Protein AF-A0A350EYE7-F1 (afdb_monomer)

Radius of gyration: 14.99 Å; Cα contacts (8 Å, |Δi|>4): 120; chains: 1; bounding box: 38×28×37 Å

Mean predicted aligned error: 4.59 Å

Foldseek 3Di:
DVFQEDEAEAEDPPQDDDDDDVVVVVVVVVVLVVVLSVQSCQVCPPQPNHHKYWYWYWDQDPPRDIDIDTDIPGPDDDPVCPVCPPPPPD

Nearest PDB structures (foldseek):
  4gcz-assembly1_A  TM=9.279E-01  e=1.491E-03  Bacillus subtilis subsp. subtilis str. 168
  8isj-assembly1_A  TM=7.514E-01  e=6.121E-02  Arabidopsis thaliana
  4r39-assembly4_D  TM=4.980E-01  e=4.081E-02  Erythrobacter litoralis HTCC2594
  4r39-assembly3_C  TM=5.253E-01  e=1.377E-01  Erythrobacter litoralis HTCC2594

Sequence (90 aa):
WKYVAELETDLDPQLPLVPCLPGEFNQVVLNLIVNASHAIADVVGDGTKGKGTIRISTRRAENDWVEIRIADTGSGIPADICNRIFDPFF

Secondary structure (DSSP, 8-state):
-TTSEEEEEEE-TTPPP----HHHHHHHHHHHHHHHHHHHHHHHTTTTT--EEEEEEEEE-STT-EEEEEEE-SS---TTTGGGTTSTT-

Structure (mmCIF, N/CA/C/O backbone):
data_AF-A0A350EYE7-F1
#
_entry.id   AF-A0A350EYE7-F1
#
loop_
_atom_site.group_PDB
_atom_site.id
_atom_site.type_symbol
_atom_site.label_atom_id
_atom_site.label_alt_id
_atom_site.label_comp_id
_atom_site.label_asym_id
_atom_site.label_entity_id
_atom_site.label_seq_id
_atom_site.pdbx_PDB_ins_code
_atom_site.Cartn_x
_atom_site.Cartn_y
_atom_site.Cartn_z
_atom_site.occupancy
_atom_site.B_iso_or_equiv
_atom_site.auth_seq_id
_atom_site.auth_comp_id
_atom_site.auth_asym_id
_atom_site.auth_atom_id
_atom_site.pdbx_PDB_model_num
ATOM 1 N N . TRP A 1 1 ? -5.659 13.218 12.059 1.00 46.78 1 TRP A N 1
ATOM 2 C CA . TRP A 1 1 ? -5.133 12.568 10.841 1.00 46.78 1 TRP A CA 1
ATOM 3 C C . TRP A 1 1 ? -3.630 12.289 10.915 1.00 46.78 1 TRP A C 1
ATOM 5 O O . TRP A 1 1 ? -3.263 11.134 10.800 1.00 46.78 1 TRP A O 1
ATOM 15 N N . LYS A 1 2 ? -2.758 13.276 11.190 1.00 52.72 2 LYS A N 1
ATOM 16 C CA . LYS A 1 2 ? -1.280 13.128 11.123 1.00 52.72 2 LYS A CA 1
ATOM 17 C C . LYS A 1 2 ? -0.618 12.059 12.033 1.00 52.72 2 LYS A C 1
ATOM 19 O O . LYS A 1 2 ? 0.578 11.845 11.906 1.00 52.72 2 LYS A O 1
ATOM 24 N N . TYR A 1 3 ? -1.358 11.387 12.922 1.00 71.50 3 TYR A N 1
ATOM 25 C CA . TYR A 1 3 ? -0.817 10.384 13.859 1.00 71.50 3 TYR A CA 1
ATOM 26 C C . TYR A 1 3 ? -1.780 9.214 14.140 1.00 71.50 3 TYR A C 1
ATOM 28 O O . TYR A 1 3 ? -1.797 8.704 15.255 1.00 71.50 3 TYR A O 1
ATOM 36 N N . VAL A 1 4 ? -2.608 8.804 13.169 1.00 85.25 4 VAL A N 1
ATOM 37 C CA . VAL A 1 4 ? -3.546 7.671 13.359 1.00 85.25 4 VAL A CA 1
ATOM 38 C C . VAL A 1 4 ? -2.890 6.301 13.184 1.00 85.25 4 VAL A C 1
ATOM 40 O O . VAL A 1 4 ? -3.464 5.303 13.606 1.00 85.25 4 VAL A O 1
ATOM 43 N N . ALA A 1 5 ? -1.697 6.247 12.588 1.00 90.06 5 ALA A N 1
ATOM 44 C CA . ALA A 1 5 ? -1.007 5.003 12.284 1.00 90.06 5 ALA A CA 1
ATOM 45 C C . ALA A 1 5 ? 0.499 5.079 12.556 1.00 90.06 5 ALA A C 1
ATOM 47 O O . ALA A 1 5 ? 1.099 6.159 12.521 1.00 90.06 5 ALA A O 1
ATOM 48 N N . GLU A 1 6 ? 1.097 3.920 12.802 1.00 93.12 6 GLU A N 1
ATOM 49 C CA . GLU A 1 6 ? 2.541 3.697 12.757 1.00 93.12 6 GLU A CA 1
ATOM 50 C C . GLU A 1 6 ? 2.929 3.052 11.424 1.00 93.12 6 GLU A C 1
ATOM 52 O O . GLU A 1 6 ? 2.152 2.288 10.848 1.00 93.12 6 GLU A O 1
ATOM 57 N N . LEU A 1 7 ? 4.116 3.395 10.916 1.00 93.88 7 LEU A N 1
ATOM 58 C CA . LEU A 1 7 ? 4.637 2.860 9.662 1.00 93.88 7 LEU A CA 1
ATOM 59 C C . LEU A 1 7 ? 5.676 1.780 9.958 1.00 93.88 7 LEU A C 1
ATOM 61 O O . LEU A 1 7 ? 6.707 2.059 10.569 1.00 93.88 7 LEU A O 1
ATOM 65 N N . GLU A 1 8 ? 5.420 0.576 9.465 1.00 97.44 8 GLU A N 1
ATOM 66 C CA . GLU A 1 8 ? 6.354 -0.544 9.495 1.00 97.44 8 GLU A CA 1
ATOM 67 C C . GLU A 1 8 ? 6.848 -0.843 8.080 1.00 97.44 8 GLU A C 1
ATOM 69 O O . GLU A 1 8 ? 6.059 -0.881 7.132 1.00 97.44 8 GLU A O 1
ATOM 74 N N . THR A 1 9 ? 8.148 -1.093 7.929 1.00 97.81 9 THR A N 1
ATOM 75 C CA . THR A 1 9 ? 8.740 -1.436 6.633 1.00 97.81 9 THR A CA 1
ATOM 76 C C . THR A 1 9 ? 9.502 -2.749 6.705 1.00 97.81 9 THR A C 1
ATOM 78 O O . THR A 1 9 ? 10.349 -2.917 7.580 1.00 97.81 9 THR A O 1
ATOM 81 N N . ASP A 1 10 ? 9.245 -3.628 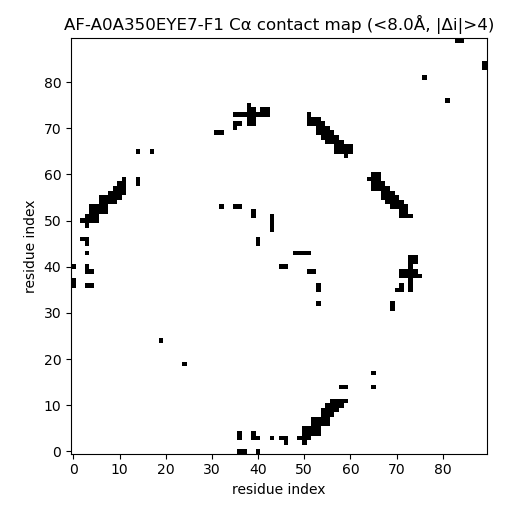5.745 1.00 98.00 10 ASP A N 1
ATOM 82 C CA . ASP A 1 10 ? 9.974 -4.878 5.522 1.00 98.00 10 ASP A CA 1
ATOM 83 C C . ASP A 1 10 ? 10.407 -4.932 4.052 1.00 98.00 10 ASP A C 1
ATOM 85 O O . ASP A 1 10 ? 9.700 -5.444 3.182 1.00 98.00 10 ASP A O 1
ATOM 89 N N . LEU A 1 11 ? 11.518 -4.256 3.755 1.00 97.69 11 LEU A N 1
ATOM 90 C CA . LEU A 1 11 ? 11.985 -4.043 2.388 1.00 97.69 11 LEU A CA 1
ATOM 91 C C . LEU A 1 11 ? 13.120 -5.014 2.078 1.00 97.69 11 LEU A C 1
ATOM 93 O O . LEU A 1 11 ? 14.175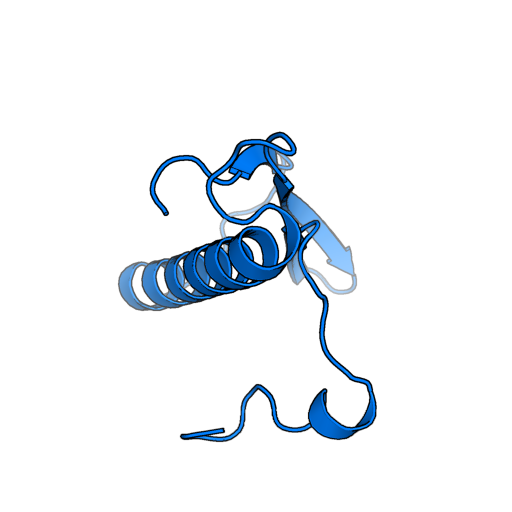 -4.939 2.707 1.00 97.69 11 LEU A O 1
ATOM 97 N N . ASP A 1 12 ? 12.922 -5.886 1.090 1.00 96.69 12 ASP A N 1
ATOM 98 C CA . ASP A 1 12 ? 13.955 -6.815 0.633 1.00 96.69 12 ASP A CA 1
ATOM 99 C C . ASP A 1 12 ? 15.169 -6.034 0.073 1.00 96.69 12 ASP A C 1
ATOM 101 O O . ASP A 1 12 ? 15.055 -5.359 -0.960 1.00 96.69 12 ASP A O 1
ATOM 105 N N . PRO A 1 13 ? 16.346 -6.106 0.730 1.00 95.56 13 PRO A N 1
ATOM 106 C CA . PRO A 1 13 ? 17.531 -5.352 0.328 1.00 95.56 13 PRO A CA 1
ATOM 107 C C . PRO A 1 13 ? 18.215 -5.934 -0.919 1.00 95.56 13 PRO A C 1
ATOM 109 O O . PRO A 1 13 ? 19.154 -5.330 -1.434 1.00 95.56 13 PRO A O 1
ATOM 112 N N . GLN A 1 14 ? 17.786 -7.107 -1.398 1.00 95.19 14 GLN A N 1
ATOM 113 C CA . GLN A 1 14 ? 18.346 -7.806 -2.559 1.00 95.19 14 GLN A CA 1
ATOM 114 C C . GLN A 1 14 ? 17.509 -7.616 -3.833 1.00 95.19 14 GLN A C 1
ATOM 116 O O . GLN A 1 14 ? 17.718 -8.313 -4.841 1.00 95.19 14 GLN A O 1
ATOM 121 N N . LEU A 1 15 ? 16.550 -6.690 -3.812 1.00 94.94 15 LEU A N 1
ATOM 122 C CA . LEU A 1 15 ? 15.745 -6.380 -4.984 1.00 94.94 15 LEU A CA 1
ATOM 123 C C . LEU A 1 15 ? 16.585 -5.761 -6.104 1.00 94.94 15 LEU A C 1
ATOM 125 O O . LEU A 1 15 ? 17.426 -4.896 -5.849 1.00 94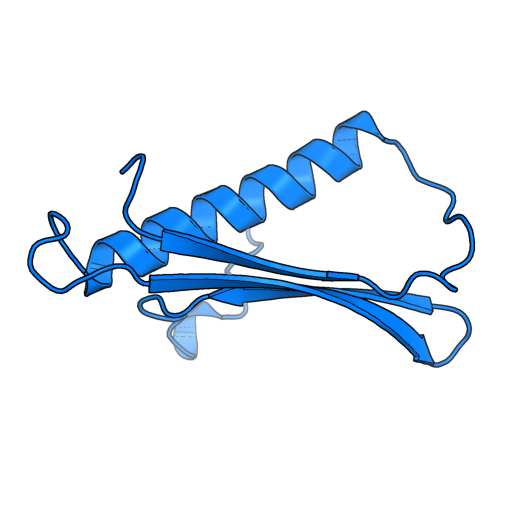.94 15 LEU A O 1
ATOM 129 N N . PRO A 1 16 ? 16.361 -6.187 -7.359 1.00 93.12 16 PRO A N 1
ATOM 130 C CA . PRO A 1 16 ? 16.971 -5.529 -8.499 1.00 93.12 16 PRO A CA 1
ATOM 131 C C . PRO A 1 16 ? 16.374 -4.130 -8.690 1.00 93.12 16 PRO A C 1
ATOM 133 O O . PRO A 1 16 ? 15.273 -3.826 -8.227 1.00 93.12 16 PRO A O 1
ATOM 136 N N . LEU A 1 17 ? 17.084 -3.283 -9.436 1.00 92.69 17 LEU A N 1
ATOM 137 C CA . LEU A 1 17 ? 16.511 -2.029 -9.917 1.00 92.69 17 LEU A CA 1
ATOM 138 C C . LEU A 1 17 ? 15.386 -2.320 -10.914 1.00 92.69 17 LEU A C 1
ATOM 140 O O . LEU A 1 17 ? 15.536 -3.161 -11.800 1.00 92.69 17 LEU A O 1
ATOM 144 N N . VAL A 1 18 ? 14.285 -1.582 -10.787 1.00 92.50 18 VAL A N 1
ATOM 145 C CA . VAL A 1 18 ? 13.117 -1.694 -11.665 1.00 92.50 18 VAL A CA 1
ATOM 146 C C . VAL A 1 18 ? 12.994 -0.415 -12.498 1.00 92.50 18 VAL A C 1
ATOM 148 O O . VAL A 1 18 ? 12.941 0.677 -11.922 1.00 92.50 18 VAL A O 1
ATOM 151 N N . PRO A 1 19 ? 12.939 -0.504 -13.839 1.00 93.75 19 PRO A N 1
ATOM 152 C CA . PRO A 1 19 ? 12.636 0.644 -14.685 1.00 93.75 19 PRO A CA 1
ATOM 153 C C . PRO A 1 19 ? 11.251 1.211 -14.353 1.00 93.75 19 PRO A C 1
ATOM 155 O O . PRO A 1 19 ? 10.251 0.499 -14.418 1.00 93.75 19 PRO A O 1
ATOM 158 N N . CYS A 1 20 ? 11.178 2.492 -14.002 1.00 93.62 20 CYS A N 1
ATOM 159 C CA . CYS A 1 20 ? 9.919 3.172 -13.710 1.00 93.62 20 CYS A CA 1
ATOM 160 C C . CYS A 1 20 ? 10.021 4.674 -13.999 1.00 93.62 20 CYS A C 1
ATOM 162 O O . CYS A 1 20 ? 11.114 5.207 -14.196 1.00 93.62 20 CYS A O 1
ATOM 164 N N . LEU A 1 21 ? 8.873 5.353 -14.004 1.00 97.06 21 LEU A N 1
ATOM 165 C CA . LEU A 1 21 ? 8.784 6.811 -13.967 1.00 97.06 21 LEU A CA 1
ATOM 166 C C . LEU A 1 21 ? 8.697 7.244 -12.495 1.00 97.06 21 LEU A C 1
ATOM 168 O O . LEU A 1 21 ? 7.633 7.093 -11.891 1.00 97.06 21 LEU A O 1
ATOM 172 N N . PRO A 1 22 ? 9.777 7.774 -11.883 1.00 94.50 22 PRO A N 1
ATOM 173 C CA . PRO A 1 22 ? 9.829 7.944 -10.429 1.00 94.50 22 PRO A CA 1
ATOM 174 C C . PRO A 1 22 ? 8.734 8.862 -9.878 1.00 94.50 22 PRO A C 1
ATOM 176 O O . PRO A 1 22 ? 8.197 8.607 -8.807 1.00 94.50 22 PRO A O 1
ATOM 179 N N . GLY A 1 23 ? 8.378 9.920 -10.614 1.00 95.88 23 GLY A N 1
ATOM 180 C CA . GLY A 1 23 ? 7.328 10.857 -10.203 1.00 95.88 23 GLY A CA 1
ATOM 181 C C . GLY A 1 23 ? 5.944 10.209 -10.134 1.00 95.88 23 GLY A C 1
ATOM 182 O O . GLY A 1 23 ? 5.267 10.317 -9.115 1.00 95.88 23 GLY A O 1
ATOM 183 N N . GLU A 1 24 ? 5.546 9.497 -11.189 1.00 95.38 24 GLU A N 1
ATOM 184 C CA . GLU A 1 24 ? 4.253 8.801 -11.242 1.00 95.38 24 GLU A CA 1
ATOM 185 C C . GLU A 1 24 ? 4.185 7.683 -10.204 1.00 95.38 24 GLU A C 1
ATOM 187 O O . GLU A 1 24 ? 3.194 7.536 -9.492 1.00 95.38 24 GLU A O 1
ATOM 192 N N . PHE A 1 25 ? 5.279 6.939 -10.058 1.00 95.31 25 PHE A N 1
ATOM 193 C CA . PHE A 1 25 ? 5.375 5.862 -9.090 1.00 95.31 25 PHE A CA 1
ATOM 194 C C . PHE A 1 25 ? 5.259 6.365 -7.643 1.00 95.31 25 PHE A C 1
ATOM 196 O O . PHE A 1 25 ? 4.488 5.817 -6.854 1.00 95.31 25 PHE A O 1
ATOM 203 N N . ASN A 1 26 ? 5.950 7.460 -7.308 1.00 94.94 26 ASN A N 1
ATOM 204 C CA . ASN A 1 26 ? 5.814 8.110 -6.005 1.00 94.94 26 ASN A CA 1
ATOM 205 C C . ASN A 1 26 ? 4.363 8.530 -5.739 1.00 94.94 26 ASN A C 1
ATOM 207 O O . ASN A 1 26 ? 3.874 8.346 -4.626 1.00 94.94 26 ASN A O 1
ATOM 211 N N . GLN A 1 27 ? 3.662 9.053 -6.750 1.00 96.00 27 GLN A N 1
ATOM 212 C CA . GLN A 1 27 ? 2.263 9.449 -6.609 1.00 96.00 27 GLN A CA 1
ATOM 213 C C . GLN A 1 27 ? 1.357 8.251 -6.295 1.00 96.00 27 GLN A C 1
ATOM 215 O O . GLN A 1 27 ? 0.505 8.353 -5.413 1.00 96.00 27 GLN A O 1
ATOM 220 N N . VAL A 1 28 ? 1.557 7.112 -6.965 1.00 95.12 28 VAL A N 1
ATOM 221 C CA . VAL A 1 28 ? 0.802 5.877 -6.690 1.00 95.12 28 VAL A CA 1
ATOM 222 C C . VAL A 1 28 ? 1.013 5.424 -5.246 1.00 95.12 28 VAL A C 1
ATOM 224 O O . VAL A 1 28 ? 0.041 5.197 -4.526 1.00 95.12 28 VAL A O 1
ATOM 227 N N . VAL A 1 29 ? 2.267 5.350 -4.792 1.00 95.88 29 VAL A N 1
ATOM 228 C CA . VAL A 1 29 ? 2.596 4.919 -3.424 1.00 95.88 29 VAL A CA 1
ATOM 229 C C . VAL A 1 29 ? 2.000 5.874 -2.385 1.00 95.88 29 VAL A C 1
ATOM 231 O O . VAL A 1 29 ? 1.389 5.424 -1.416 1.00 95.88 29 VAL A O 1
ATOM 234 N N . LEU A 1 30 ? 2.114 7.188 -2.598 1.00 95.00 30 LEU A N 1
ATOM 235 C CA . LEU A 1 30 ? 1.534 8.190 -1.701 1.00 95.00 30 LEU A CA 1
ATOM 236 C C . LEU A 1 30 ? 0.009 8.084 -1.628 1.00 95.00 30 LEU A C 1
ATOM 238 O O . LEU A 1 30 ? -0.540 8.124 -0.529 1.00 95.00 30 LEU A O 1
ATOM 242 N N . ASN A 1 31 ? -0.670 7.903 -2.763 1.00 94.81 31 ASN A N 1
ATOM 243 C CA . ASN A 1 31 ? -2.124 7.750 -2.793 1.00 94.81 31 ASN A CA 1
ATOM 244 C C . ASN A 1 31 ? -2.574 6.528 -1.977 1.00 94.81 31 ASN A C 1
ATOM 246 O O . ASN A 1 31 ? -3.512 6.629 -1.189 1.00 94.81 31 ASN A O 1
ATOM 250 N N . LEU A 1 32 ? -1.873 5.396 -2.099 1.00 95.75 32 LEU A N 1
ATOM 251 C CA . LEU A 1 32 ? -2.182 4.191 -1.323 1.00 95.75 32 LEU A CA 1
ATOM 252 C C . LEU A 1 32 ? -1.947 4.390 0.184 1.00 95.75 32 LEU A C 1
ATOM 254 O O . LEU A 1 32 ? -2.778 3.974 0.988 1.00 95.75 32 LEU A O 1
ATOM 258 N N . ILE A 1 33 ? -0.871 5.079 0.583 1.00 95.38 33 ILE A N 1
ATOM 259 C CA . ILE A 1 33 ? -0.595 5.399 1.998 1.00 95.38 33 ILE A CA 1
ATOM 260 C C . ILE A 1 33 ? -1.656 6.349 2.579 1.00 95.38 33 ILE A C 1
ATOM 262 O O . ILE A 1 33 ? -2.075 6.190 3.730 1.00 95.38 33 ILE A O 1
ATOM 266 N N . VAL A 1 34 ? -2.102 7.339 1.800 1.00 94.12 34 VAL A N 1
ATOM 267 C CA . VAL A 1 34 ? -3.181 8.255 2.200 1.00 94.12 34 VAL A CA 1
ATOM 268 C C . VAL A 1 34 ? -4.492 7.489 2.378 1.00 94.12 34 VAL A C 1
ATOM 270 O O . VAL A 1 34 ? -5.143 7.648 3.411 1.00 94.12 34 VAL A O 1
ATOM 273 N N . ASN A 1 35 ? -4.837 6.605 1.439 1.00 93.88 35 ASN A N 1
ATOM 274 C CA . ASN A 1 35 ? -6.032 5.763 1.533 1.00 93.88 35 ASN A CA 1
ATOM 275 C C . ASN A 1 35 ? -6.001 4.863 2.777 1.00 93.88 35 ASN A C 1
ATOM 277 O O . ASN A 1 35 ? -6.968 4.839 3.535 1.00 93.88 35 ASN A O 1
ATOM 281 N N . ALA A 1 36 ? -4.870 4.208 3.047 1.00 94.88 36 ALA A N 1
ATOM 282 C CA . ALA A 1 36 ? -4.665 3.413 4.258 1.00 94.88 36 ALA A CA 1
ATOM 283 C C . ALA A 1 36 ? -4.824 4.252 5.541 1.00 94.88 36 ALA A C 1
ATOM 285 O O . ALA A 1 36 ? -5.458 3.832 6.508 1.00 94.88 36 ALA A O 1
ATOM 286 N N . SER A 1 37 ? -4.292 5.478 5.547 1.00 93.00 37 SER A N 1
ATOM 287 C CA . SER A 1 37 ? -4.418 6.397 6.686 1.00 93.00 37 SER A CA 1
ATOM 288 C C . SER A 1 37 ? -5.871 6.802 6.949 1.00 93.00 37 SER A C 1
ATOM 290 O O . SER A 1 37 ? -6.274 6.900 8.108 1.00 93.00 37 SER A O 1
ATOM 292 N N . HIS A 1 38 ? -6.661 7.032 5.896 1.00 92.00 38 HIS A N 1
ATOM 293 C CA . HIS A 1 38 ? -8.095 7.303 6.019 1.00 92.00 38 HIS A CA 1
ATOM 294 C C . HIS A 1 38 ? -8.853 6.082 6.559 1.00 92.00 38 HIS A C 1
ATOM 296 O O . HIS A 1 38 ? -9.570 6.217 7.547 1.00 92.00 38 HIS A O 1
ATOM 302 N N . ALA A 1 39 ? -8.611 4.889 6.007 1.00 93.06 39 ALA A N 1
ATOM 303 C CA . ALA A 1 39 ? -9.255 3.654 6.462 1.00 93.06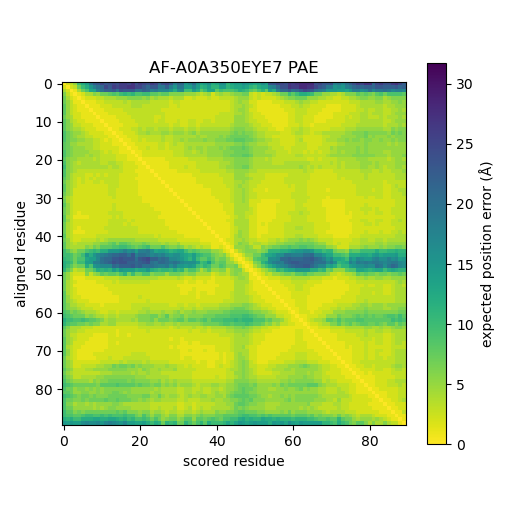 39 ALA A CA 1
ATOM 304 C C . ALA A 1 39 ? -8.958 3.337 7.940 1.00 93.06 39 ALA A C 1
ATOM 306 O O . ALA A 1 39 ? -9.827 2.862 8.670 1.00 93.06 39 ALA A O 1
ATOM 307 N N . ILE A 1 40 ? -7.739 3.622 8.411 1.00 93.69 40 ILE A N 1
ATOM 308 C CA . ILE A 1 40 ? -7.379 3.492 9.830 1.00 93.69 40 ILE A CA 1
ATOM 309 C C . ILE A 1 40 ? -8.112 4.529 10.683 1.00 93.69 40 ILE A C 1
ATOM 311 O O . ILE A 1 40 ? -8.59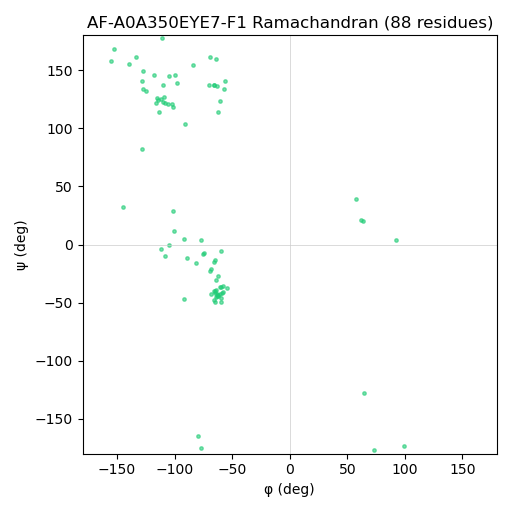9 4.188 11.763 1.00 93.69 40 ILE A O 1
ATOM 315 N N . ALA A 1 41 ? -8.206 5.780 10.220 1.00 90.94 41 ALA A N 1
ATOM 316 C CA . ALA A 1 41 ? -8.889 6.846 10.951 1.00 90.94 41 ALA A CA 1
ATOM 317 C C . ALA A 1 41 ? -10.361 6.503 11.242 1.00 90.94 41 ALA A C 1
ATOM 319 O O . ALA A 1 41 ? -10.836 6.795 12.340 1.00 90.94 41 ALA A O 1
ATOM 320 N N . ASP A 1 42 ? -11.042 5.812 10.325 1.00 89.81 42 ASP A N 1
ATOM 321 C CA . ASP A 1 42 ? -12.425 5.350 10.511 1.00 89.81 42 ASP A CA 1
ATOM 322 C C . ASP A 1 42 ? -12.577 4.351 11.675 1.00 89.81 42 ASP A C 1
ATOM 324 O O . ASP A 1 42 ? -13.634 4.273 12.303 1.00 89.81 42 ASP A O 1
ATOM 328 N N . VAL A 1 43 ? -11.515 3.604 12.002 1.00 88.38 43 VAL A N 1
ATOM 329 C CA . VAL A 1 43 ? -11.509 2.602 13.081 1.00 88.38 43 VAL A CA 1
ATOM 330 C C . VAL A 1 43 ? -11.053 3.202 14.413 1.00 88.38 43 VAL A C 1
ATOM 332 O O . VAL A 1 43 ? -11.682 2.974 15.453 1.00 88.38 43 VAL A O 1
ATOM 335 N N . VAL A 1 44 ? -9.954 3.966 14.405 1.00 87.38 44 VAL A N 1
ATOM 336 C CA . VAL A 1 44 ? -9.323 4.485 15.636 1.00 87.38 44 VAL A CA 1
ATOM 337 C C . VAL A 1 44 ? -9.876 5.839 16.093 1.00 87.38 44 VAL A C 1
ATOM 339 O O . VAL A 1 44 ? -9.616 6.256 17.225 1.00 87.38 44 VAL A O 1
ATOM 342 N N . GLY A 1 45 ? -10.659 6.518 15.250 1.00 78.56 45 GLY A N 1
ATOM 343 C CA . GLY A 1 45 ? -11.282 7.805 15.553 1.00 78.56 45 GLY A CA 1
ATOM 344 C C . GLY A 1 45 ? -10.264 8.928 15.777 1.00 78.56 45 GLY A C 1
ATOM 345 O O . GLY A 1 45 ? -9.369 9.163 14.965 1.00 78.56 45 GLY A O 1
ATOM 346 N N . ASP A 1 46 ? -10.392 9.638 16.899 1.00 70.06 46 ASP A N 1
ATOM 347 C CA . ASP A 1 46 ? -9.510 10.745 17.297 1.00 70.06 46 ASP A CA 1
ATOM 348 C C . ASP A 1 46 ? -8.145 10.295 17.867 1.00 70.06 46 ASP A C 1
ATOM 350 O O . ASP A 1 46 ? -7.333 11.137 18.255 1.00 70.06 46 ASP A O 1
ATOM 354 N N . GLY A 1 47 ? -7.861 8.986 17.881 1.00 63.28 47 GLY A N 1
ATOM 355 C CA . GLY A 1 47 ? -6.620 8.407 18.408 1.00 63.28 47 GLY A CA 1
ATOM 356 C C . GLY A 1 47 ? -6.696 7.985 19.878 1.00 63.28 47 GLY A C 1
ATOM 357 O O . GLY A 1 47 ? -5.705 7.506 20.428 1.00 63.28 47 GLY A O 1
ATOM 358 N N . THR A 1 48 ? -7.865 8.098 20.519 1.00 61.75 48 THR A N 1
ATOM 359 C CA . THR A 1 48 ? -8.089 7.624 21.899 1.00 61.75 48 THR A CA 1
ATOM 360 C C . THR A 1 48 ? -8.067 6.098 22.034 1.00 61.75 48 THR A C 1
ATOM 362 O O . THR A 1 48 ? -7.809 5.583 23.121 1.00 61.75 48 THR A O 1
ATOM 365 N N . LYS A 1 49 ? -8.289 5.361 20.936 1.00 65.31 49 LYS A N 1
ATOM 366 C CA . LYS A 1 49 ? -8.258 3.887 20.885 1.00 65.31 49 LYS A CA 1
ATOM 367 C C . LYS A 1 49 ? -6.888 3.296 20.519 1.00 65.31 49 LYS A C 1
ATOM 369 O O . LYS A 1 49 ? -6.777 2.082 20.370 1.00 65.31 49 LYS A O 1
ATOM 374 N N . GLY A 1 50 ? -5.857 4.132 20.389 1.00 79.12 50 GLY A N 1
ATOM 375 C CA . GLY A 1 50 ? -4.532 3.739 19.905 1.00 79.12 50 GLY A CA 1
ATOM 376 C C . GLY A 1 50 ? -4.320 4.068 18.426 1.00 79.12 50 GLY A C 1
ATOM 377 O O . GLY A 1 50 ? -5.139 4.743 17.802 1.00 79.12 50 GLY A O 1
ATOM 378 N N . LYS A 1 51 ? -3.187 3.620 17.880 1.00 87.25 51 LYS A N 1
ATOM 379 C CA . LYS A 1 51 ? -2.828 3.793 16.467 1.00 87.25 51 LYS A CA 1
ATOM 380 C C . LYS A 1 51 ? -3.003 2.479 15.716 1.00 87.25 51 LYS A C 1
ATOM 382 O O . LYS A 1 51 ? -2.731 1.420 16.274 1.00 87.25 51 LYS A O 1
ATOM 387 N N . GLY A 1 52 ? -3.428 2.560 14.460 1.00 92.56 52 GLY A N 1
ATOM 388 C CA . GLY A 1 52 ? -3.332 1.437 13.532 1.00 92.56 52 GLY A CA 1
ATOM 389 C C . GLY A 1 52 ? -1.910 1.261 13.000 1.00 92.56 52 GLY A C 1
ATOM 390 O O . GLY A 1 52 ? -0.989 1.993 13.372 1.00 92.56 52 GLY A O 1
ATOM 391 N N . THR A 1 53 ? -1.743 0.331 12.070 1.00 95.19 53 THR A N 1
ATOM 392 C CA . THR A 1 53 ? -0.454 0.061 11.429 1.00 95.19 53 THR A CA 1
ATOM 393 C C . THR A 1 53 ? -0.614 0.105 9.921 1.00 95.19 53 THR A C 1
ATOM 395 O O . THR A 1 53 ? -1.535 -0.503 9.381 1.00 95.19 53 THR A O 1
ATOM 398 N N . ILE A 1 54 ? 0.301 0.796 9.244 1.00 96.81 54 ILE A N 1
ATOM 399 C CA . ILE A 1 54 ? 0.528 0.657 7.806 1.00 96.81 54 ILE A CA 1
ATOM 400 C C . ILE A 1 54 ? 1.831 -0.119 7.649 1.00 96.81 54 ILE A C 1
ATOM 402 O O . ILE A 1 54 ? 2.875 0.323 8.128 1.00 96.81 54 ILE A O 1
ATOM 406 N N . ARG A 1 55 ? 1.785 -1.273 6.986 1.00 98.19 55 ARG A N 1
ATOM 407 C CA . ARG A 1 55 ? 2.960 -2.092 6.692 1.00 98.19 55 ARG A CA 1
ATOM 408 C C . ARG A 1 55 ? 3.256 -2.056 5.205 1.00 98.19 55 ARG A C 1
ATOM 410 O O . ARG A 1 55 ? 2.413 -2.442 4.397 1.00 98.19 55 ARG A O 1
ATOM 417 N N . ILE A 1 56 ? 4.465 -1.633 4.858 1.00 98.19 56 ILE A N 1
ATOM 418 C CA . ILE A 1 56 ? 4.974 -1.664 3.489 1.00 98.19 56 ILE A CA 1
ATOM 419 C C . ILE A 1 56 ? 6.031 -2.753 3.407 1.00 98.19 56 ILE A C 1
ATOM 421 O O . ILE A 1 56 ? 7.026 -2.703 4.128 1.00 98.19 56 ILE A O 1
ATOM 425 N N . SER A 1 57 ? 5.836 -3.726 2.525 1.00 98.31 57 SER A N 1
ATOM 426 C CA . SER A 1 57 ? 6.850 -4.736 2.256 1.00 98.31 57 SER A CA 1
ATOM 427 C C . SER A 1 57 ? 7.160 -4.877 0.781 1.00 98.31 57 SER A C 1
ATOM 429 O O . SER A 1 57 ? 6.309 -4.645 -0.079 1.00 98.31 57 SER A O 1
ATOM 431 N N . THR A 1 58 ? 8.400 -5.248 0.486 1.00 97.81 58 THR A N 1
ATOM 432 C CA . THR A 1 58 ? 8.852 -5.502 -0.880 1.00 97.81 58 THR A CA 1
ATOM 433 C C . THR A 1 58 ? 9.517 -6.860 -0.949 1.00 97.81 58 THR A C 1
ATOM 435 O O . THR A 1 58 ? 10.216 -7.262 -0.024 1.00 97.81 58 THR A O 1
ATOM 438 N N . ARG A 1 59 ? 9.281 -7.594 -2.036 1.00 97.06 59 ARG A N 1
ATOM 439 C CA . ARG A 1 59 ? 9.906 -8.901 -2.255 1.00 97.06 59 ARG A CA 1
ATOM 440 C C . ARG A 1 59 ? 9.979 -9.238 -3.731 1.00 97.06 59 ARG A C 1
ATOM 442 O O . ARG A 1 59 ? 9.192 -8.731 -4.533 1.00 97.06 59 ARG A O 1
ATOM 449 N N . ARG A 1 60 ? 10.895 -10.138 -4.081 1.00 96.00 60 ARG A N 1
ATOM 450 C CA . ARG A 1 60 ? 10.848 -10.800 -5.386 1.00 96.00 60 ARG A CA 1
ATOM 451 C C . ARG A 1 60 ? 9.572 -11.632 -5.485 1.00 96.00 60 ARG A C 1
ATOM 453 O O . ARG A 1 60 ? 9.192 -12.320 -4.536 1.00 96.00 60 ARG A O 1
ATOM 460 N N . ALA A 1 61 ? 8.917 -11.544 -6.628 1.00 93.81 61 ALA A N 1
ATOM 461 C CA . ALA A 1 61 ? 7.771 -12.351 -6.997 1.00 93.81 61 ALA A CA 1
ATOM 462 C C . ALA A 1 61 ? 8.158 -13.308 -8.134 1.00 93.81 61 ALA A C 1
ATOM 464 O O . ALA A 1 61 ? 9.296 -13.325 -8.608 1.00 93.81 61 ALA A O 1
ATOM 465 N N . GLU A 1 62 ? 7.215 -14.149 -8.542 1.00 92.50 62 GLU A N 1
ATOM 466 C CA . GLU A 1 62 ? 7.414 -15.073 -9.657 1.00 92.50 62 GLU A CA 1
ATOM 467 C C . GLU A 1 62 ? 7.629 -14.321 -10.980 1.00 92.50 62 GLU A C 1
ATOM 469 O O . GLU A 1 62 ? 7.234 -13.164 -11.123 1.00 92.50 62 GLU A O 1
ATOM 474 N N . ASN A 1 63 ? 8.220 -14.997 -11.969 1.00 91.62 63 ASN A N 1
ATOM 475 C CA . ASN A 1 63 ? 8.398 -14.484 -13.335 1.00 91.62 63 ASN A CA 1
ATOM 476 C C . ASN A 1 63 ? 9.177 -13.154 -13.421 1.00 91.62 63 ASN A C 1
ATOM 478 O O . ASN A 1 63 ? 8.818 -12.286 -14.213 1.00 91.62 63 ASN A O 1
ATOM 482 N N . ASP A 1 64 ? 10.221 -12.992 -12.600 1.00 89.38 64 ASP A N 1
ATOM 483 C CA . ASP A 1 64 ? 11.077 -11.793 -12.534 1.00 89.38 64 ASP A CA 1
ATOM 484 C C . ASP A 1 64 ? 10.358 -10.494 -12.130 1.00 89.38 64 ASP A C 1
ATOM 486 O O . ASP A 1 64 ? 10.858 -9.389 -12.354 1.00 89.38 64 ASP A O 1
ATOM 490 N N . TRP A 1 65 ? 9.201 -10.605 -11.476 1.00 94.56 65 TRP A N 1
ATOM 491 C CA . TRP A 1 65 ? 8.497 -9.449 -10.933 1.00 94.56 65 TRP A CA 1
ATOM 492 C C . TRP A 1 65 ? 9.027 -9.042 -9.558 1.00 94.56 65 TRP A C 1
ATOM 494 O O . TRP A 1 65 ? 9.528 -9.850 -8.774 1.00 94.56 65 TRP A O 1
ATOM 504 N N . VAL A 1 66 ? 8.852 -7.763 -9.237 1.00 96.00 66 VAL A N 1
ATOM 505 C CA . VAL A 1 66 ? 8.991 -7.233 -7.879 1.00 96.00 66 VAL A CA 1
ATOM 506 C C . VAL A 1 66 ? 7.597 -6.877 -7.378 1.00 96.00 66 VAL A C 1
ATOM 508 O O . VAL A 1 66 ? 6.872 -6.143 -8.047 1.00 96.00 66 VAL A O 1
ATOM 511 N N . GLU A 1 67 ? 7.219 -7.392 -6.209 1.00 96.44 67 GLU A N 1
ATOM 512 C CA . GLU A 1 67 ? 5.972 -7.011 -5.544 1.00 96.44 67 GLU A CA 1
ATOM 513 C C . GLU A 1 67 ? 6.251 -5.958 -4.475 1.00 96.44 67 GLU A C 1
ATOM 515 O O . GLU A 1 67 ? 7.191 -6.079 -3.686 1.00 96.44 67 GLU A O 1
ATOM 520 N N . ILE A 1 68 ? 5.359 -4.973 -4.411 1.00 97.06 68 ILE A N 1
ATOM 521 C CA . ILE A 1 68 ? 5.219 -4.061 -3.283 1.00 97.06 68 ILE A CA 1
ATOM 522 C C . ILE A 1 68 ? 3.848 -4.300 -2.679 1.00 97.06 68 ILE A C 1
ATOM 524 O O . ILE A 1 68 ? 2.834 -4.246 -3.375 1.00 97.06 68 ILE A O 1
ATOM 528 N N . ARG A 1 69 ? 3.819 -4.559 -1.378 1.00 97.88 69 ARG A N 1
ATOM 529 C CA . ARG A 1 69 ? 2.598 -4.773 -0.616 1.00 9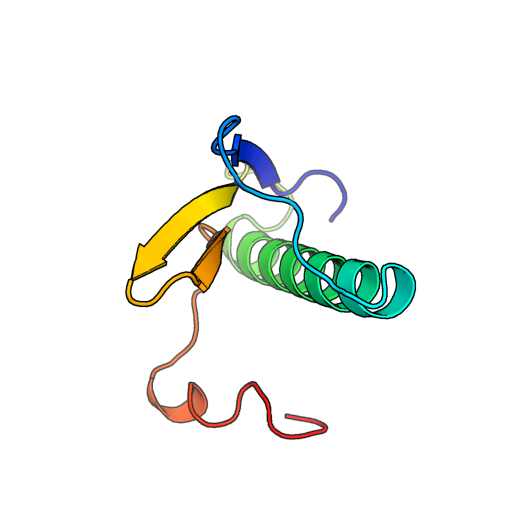7.88 69 ARG A CA 1
ATOM 530 C C . ARG A 1 69 ? 2.441 -3.646 0.386 1.00 97.88 69 ARG A C 1
ATOM 532 O O . ARG A 1 69 ? 3.323 -3.424 1.206 1.00 97.88 69 ARG A O 1
ATOM 539 N N . ILE A 1 70 ? 1.306 -2.964 0.323 1.00 97.69 70 ILE A N 1
ATOM 540 C CA . ILE A 1 70 ? 0.895 -1.962 1.305 1.00 97.69 70 ILE A CA 1
ATOM 541 C C . ILE A 1 70 ? -0.331 -2.540 2.000 1.00 97.69 70 ILE A C 1
ATOM 543 O O . ILE A 1 70 ? -1.345 -2.787 1.353 1.00 97.69 70 ILE A O 1
ATOM 547 N N . ALA A 1 71 ? -0.203 -2.830 3.289 1.00 97.88 71 ALA A N 1
ATOM 548 C CA . ALA A 1 71 ? -1.269 -3.370 4.120 1.00 97.88 71 ALA A CA 1
ATOM 549 C C . ALA A 1 71 ? -1.586 -2.394 5.250 1.00 97.88 71 ALA A C 1
ATOM 551 O O . ALA A 1 71 ? -0.683 -1.748 5.781 1.00 97.88 71 ALA A O 1
ATOM 552 N N . ASP A 1 72 ? -2.849 -2.32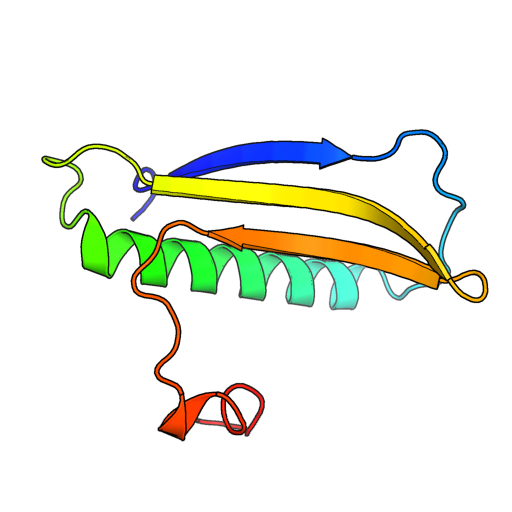3 5.645 1.00 96.56 72 ASP A N 1
ATOM 553 C CA . ASP A 1 72 ? -3.305 -1.485 6.745 1.00 96.56 72 ASP A CA 1
ATOM 554 C C . ASP A 1 72 ? -4.235 -2.252 7.690 1.00 96.56 72 ASP A C 1
ATOM 556 O O . ASP A 1 72 ? -4.760 -3.315 7.358 1.00 96.56 72 ASP A O 1
ATOM 560 N N . THR A 1 73 ? -4.404 -1.723 8.899 1.00 95.81 73 THR A N 1
ATOM 561 C CA . THR A 1 73 ? -5.330 -2.254 9.911 1.00 95.81 73 THR A CA 1
ATOM 562 C C . THR A 1 73 ? -6.624 -1.439 9.979 1.00 95.81 73 THR A C 1
ATOM 564 O O . THR A 1 73 ? -7.187 -1.263 11.063 1.00 95.81 73 THR A O 1
ATOM 567 N N . GLY A 1 74 ? -7.029 -0.836 8.862 1.00 94.12 74 GLY A N 1
ATOM 568 C CA . GLY A 1 74 ? -8.220 -0.011 8.756 1.00 94.12 74 GLY A CA 1
ATOM 569 C C . GLY A 1 74 ? -9.504 -0.818 8.624 1.00 94.12 74 GLY A C 1
ATOM 570 O O . GLY A 1 74 ? -9.562 -2.017 8.897 1.00 94.12 74 GLY A O 1
ATOM 571 N N . SER A 1 75 ? -10.563 -0.127 8.215 1.00 92.50 75 SER A N 1
ATOM 572 C CA . SER A 1 75 ? -11.921 -0.671 8.088 1.00 92.50 75 SER A CA 1
ATOM 573 C C . SER A 1 75 ? -12.068 -1.749 7.004 1.00 92.50 75 SER A C 1
ATOM 575 O O . SER A 1 75 ? -13.046 -2.499 7.020 1.00 92.50 75 SER A O 1
ATOM 577 N N . GLY A 1 76 ? -11.090 -1.868 6.102 1.00 93.38 76 GLY A N 1
ATOM 578 C CA . GLY A 1 76 ? -11.125 -2.788 4.970 1.00 93.38 76 GLY A CA 1
ATOM 579 C C . GLY A 1 76 ? -12.090 -2.339 3.869 1.00 93.38 76 GLY A C 1
ATOM 580 O O . GLY A 1 76 ? -12.691 -1.268 3.927 1.00 93.38 76 GLY A O 1
ATOM 581 N N . ILE A 1 77 ? -12.227 -3.169 2.835 1.00 93.75 77 ILE A N 1
ATOM 582 C CA . ILE A 1 77 ? -13.066 -2.881 1.666 1.00 93.75 77 ILE A CA 1
ATOM 583 C C . ILE A 1 77 ? -14.195 -3.919 1.608 1.00 93.75 77 ILE A C 1
ATOM 585 O O . ILE A 1 77 ? -13.905 -5.117 1.532 1.00 93.75 77 ILE A O 1
ATOM 589 N N . PRO A 1 78 ? -15.473 -3.500 1.636 1.00 94.50 78 PRO A N 1
ATOM 590 C CA . PRO A 1 78 ? -16.602 -4.400 1.431 1.00 94.50 78 PRO A CA 1
ATOM 591 C C . PRO A 1 78 ? -16.515 -5.167 0.100 1.00 94.50 78 PRO A C 1
ATOM 593 O O . PRO A 1 78 ? -16.105 -4.636 -0.936 1.00 94.50 78 PRO A O 1
ATOM 596 N N . ALA A 1 79 ? -16.893 -6.446 0.121 1.00 94.06 79 ALA A N 1
ATOM 597 C CA . ALA A 1 79 ? -16.701 -7.353 -1.014 1.00 94.06 79 ALA A CA 1
ATOM 598 C C . ALA A 1 79 ? -17.496 -6.945 -2.268 1.00 94.06 79 ALA A C 1
ATOM 600 O O . ALA A 1 79 ? -17.055 -7.189 -3.389 1.00 94.06 79 ALA A O 1
ATOM 601 N N . ASP A 1 80 ? -18.649 -6.306 -2.082 1.00 94.25 80 ASP A N 1
ATOM 602 C CA . ASP A 1 80 ? -19.536 -5.813 -3.137 1.00 94.25 80 ASP A CA 1
ATOM 603 C C . ASP A 1 80 ? -18.952 -4.627 -3.917 1.00 94.25 80 ASP A C 1
ATOM 605 O O . ASP A 1 80 ? -19.314 -4.423 -5.078 1.00 94.25 80 ASP A O 1
ATOM 609 N N . ILE A 1 81 ? -18.014 -3.885 -3.321 1.00 92.06 81 ILE A N 1
ATOM 610 C CA . ILE A 1 81 ? -17.377 -2.727 -3.958 1.00 92.06 81 ILE A CA 1
ATOM 611 C C . ILE A 1 81 ? -15.921 -2.953 -4.372 1.00 92.06 81 ILE A C 1
ATOM 613 O O . ILE A 1 81 ? -15.365 -2.141 -5.107 1.00 92.06 81 ILE A O 1
ATOM 617 N N . CYS A 1 82 ? -15.307 -4.065 -3.961 1.00 92.25 82 CYS A N 1
ATOM 618 C CA . CYS A 1 82 ? -13.886 -4.349 -4.186 1.00 92.25 82 CYS A CA 1
ATOM 619 C C . CYS A 1 82 ? -13.467 -4.261 -5.669 1.00 92.25 82 CYS A C 1
ATOM 621 O O .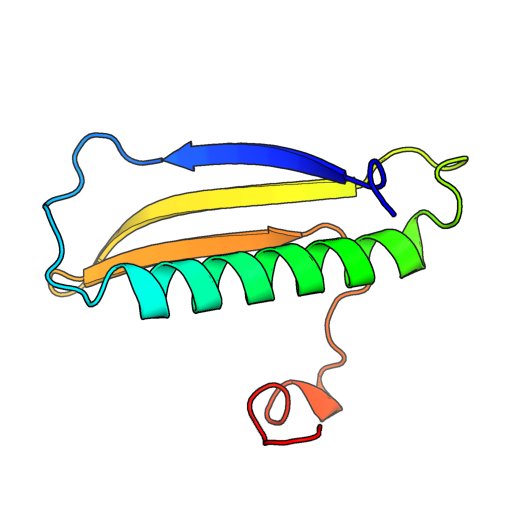 CYS A 1 82 ? -12.412 -3.723 -5.988 1.00 92.25 82 CYS A O 1
ATOM 623 N N . ASN A 1 83 ? -14.328 -4.694 -6.595 1.00 93.25 83 ASN A N 1
ATOM 624 C CA . ASN A 1 83 ? -14.036 -4.661 -8.035 1.00 93.25 83 ASN A CA 1
ATOM 625 C C . ASN A 1 83 ? -14.119 -3.262 -8.669 1.00 93.25 83 ASN A C 1
ATOM 627 O O . ASN A 1 83 ? -13.796 -3.120 -9.843 1.00 93.25 83 ASN A O 1
ATOM 631 N N . ARG A 1 84 ? -14.576 -2.251 -7.923 1.00 93.25 84 ARG A N 1
ATOM 632 C CA . ARG A 1 84 ? -14.827 -0.891 -8.420 1.00 93.25 84 ARG A CA 1
ATOM 633 C C . ARG A 1 84 ? -13.871 0.149 -7.849 1.00 93.25 84 ARG A C 1
ATOM 635 O O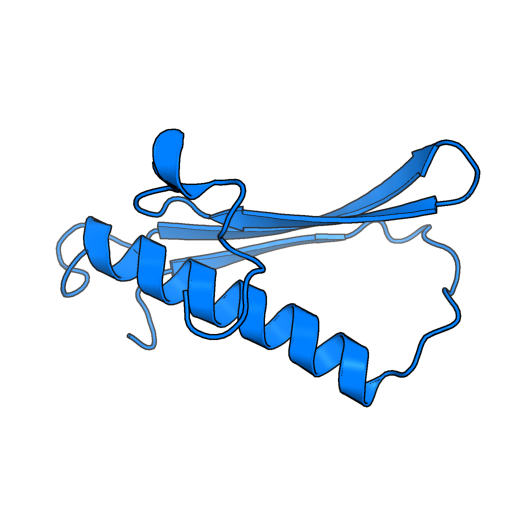 . ARG A 1 84 ? -13.910 1.296 -8.263 1.00 93.25 84 ARG A O 1
ATOM 642 N N . ILE A 1 85 ? -12.980 -0.234 -6.934 1.00 92.75 85 ILE A N 1
ATOM 643 C CA . ILE A 1 85 ? -12.088 0.709 -6.232 1.00 92.75 85 ILE A CA 1
ATOM 644 C C . ILE A 1 85 ? -11.079 1.416 -7.147 1.00 92.75 85 ILE A C 1
ATOM 646 O O . ILE A 1 85 ? -10.445 2.382 -6.733 1.00 92.75 85 ILE A O 1
ATOM 650 N N . PHE A 1 86 ? -10.918 0.925 -8.377 1.00 91.56 86 PHE A N 1
ATOM 651 C CA . PHE A 1 86 ? -10.085 1.536 -9.411 1.00 91.56 86 PHE A CA 1
ATOM 652 C C . PHE A 1 86 ? -10.905 2.255 -10.492 1.00 91.56 86 PHE A C 1
ATOM 654 O O . PHE A 1 86 ? -10.317 2.830 -11.411 1.00 91.56 86 PHE A O 1
ATOM 661 N N . ASP A 1 87 ? -12.238 2.247 -10.394 1.00 92.12 87 ASP A N 1
ATOM 662 C CA . ASP A 1 87 ? -13.094 3.014 -11.290 1.00 92.12 87 ASP A CA 1
ATOM 663 C C . ASP A 1 87 ? -12.935 4.514 -10.980 1.00 92.12 87 ASP A C 1
ATOM 665 O O . ASP A 1 87 ? -12.920 4.919 -9.813 1.00 92.12 87 ASP A O 1
ATOM 669 N N . PRO A 1 88 ? -12.842 5.381 -12.002 1.00 84.25 88 PRO A N 1
ATOM 670 C CA . PRO A 1 88 ? -12.806 6.819 -11.780 1.00 84.25 88 PRO A CA 1
ATOM 671 C C . PRO A 1 88 ? -14.037 7.306 -10.997 1.00 84.25 88 PRO A C 1
ATOM 673 O O . PRO A 1 88 ? -15.168 6.995 -11.369 1.00 84.25 88 PRO A O 1
ATOM 676 N N . PHE A 1 89 ? -13.812 8.141 -9.975 1.00 81.88 89 PHE A N 1
ATOM 677 C CA . PHE A 1 89 ? -14.852 8.779 -9.144 1.00 81.88 89 PHE A CA 1
ATOM 678 C C . PHE A 1 89 ? -15.722 7.823 -8.315 1.00 81.88 89 PHE A C 1
ATOM 680 O O . PHE A 1 89 ? -16.832 8.199 -7.927 1.00 81.88 89 PHE A O 1
ATOM 687 N N . PHE A 1 90 ? -15.234 6.607 -8.075 1.00 70.06 90 PHE A N 1
ATOM 688 C CA . PHE A 1 90 ? -15.861 5.662 -7.160 1.00 70.06 90 PHE A CA 1
ATOM 689 C C . PHE A 1 90 ? -15.745 6.094 -5.692 1.00 70.06 90 PHE A C 1
ATOM 691 O O . PHE A 1 90 ? -14.697 6.678 -5.324 1.00 70.06 90 PHE A O 1
#

Solvent-accessible surface area (backbone atoms only — not comparable to full-atom values): 5578 Å² total; per-residue (Å²): 122,99,68,33,54,45,84,45,78,51,69,52,87,83,64,75,91,73,96,74,58,67,71,63,51,52,50,55,54,49,51,52,53,51,52,40,52,52,33,17,31,77,67,32,59,94,39,87,77,42,61,35,45,37,39,42,35,36,40,83,45,76,94,86,38,77,45,77,47,80,46,58,63,33,72,74,75,61,80,94,51,58,91,42,75,82,46,88,92,106

pLDDT: mean 90.86, std 9.88, range [46.78, 98.31]